Protein AF-A0A4R7P3L8-F1 (afdb_monomer_lite)

Secondary structure (DSSP, 8-state):
--SHHHHHHHHHHHHHHHT--HHHHHHHHHHHHHHHHHHHHHHHHHHHHHHHHHHHHHHTT--HHHHHHHHHHHHHHHHHHHIIIIIS----GGGHHHHHHHHHHHHHHHHHHHHHHHHTT--HHHHHHHHHHHHHHHHHHHIIIIISPPP---

pLDDT: mean 87.2, std 14.71, range [34.47, 98.38]

Organism: NCBI:txid381431

InterPro domains:
  IPR007267 GtrA/DPMS, transmembrane domain [PF04138] (39-148)

Structure (mmCIF, N/CA/C/O backbone):
data_AF-A0A4R7P3L8-F1
#
_entry.id   AF-A0A4R7P3L8-F1
#
loop_
_atom_site.group_PDB
_atom_site.id
_atom_site.type_symbol
_atom_site.label_atom_id
_atom_site.label_alt_id
_atom_site.label_comp_id
_atom_site.label_asym_id
_atom_site.label_entity_id
_atom_site.label_seq_id
_atom_site.pdbx_PDB_ins_code
_atom_site.Cartn_x
_atom_site.Cartn_y
_atom_site.Cartn_z
_atom_site.occupancy
_atom_site.B_iso_or_equiv
_atom_site.auth_seq_id
_atom_site.auth_comp_id
_atom_site.auth_asym_id
_atom_site.auth_atom_id
_atom_site.pdbx_PDB_model_num
ATOM 1 N N . MET A 1 1 ? 39.108 16.148 -15.941 1.00 48.62 1 MET A N 1
ATOM 2 C CA . MET A 1 1 ? 38.785 15.144 -16.989 1.00 48.62 1 MET A CA 1
ATOM 3 C C . MET A 1 1 ? 37.353 14.596 -16.826 1.00 48.62 1 MET A C 1
ATOM 5 O O . MET A 1 1 ? 37.168 13.391 -16.742 1.00 48.62 1 MET A O 1
ATOM 9 N N . SER A 1 2 ? 36.314 15.437 -16.707 1.00 57.03 2 SER A N 1
ATOM 10 C CA . SER A 1 2 ? 35.140 15.025 -15.902 1.00 57.03 2 SER A CA 1
ATOM 11 C C . SER A 1 2 ? 33.780 15.636 -16.283 1.00 57.03 2 SER A C 1
ATOM 13 O O . SER A 1 2 ? 32.999 15.974 -15.399 1.00 57.03 2 SER A O 1
ATOM 15 N N . GLY A 1 3 ? 33.455 15.752 -17.573 1.00 50.25 3 GLY A N 1
ATOM 16 C CA . GLY A 1 3 ? 32.122 16.223 -17.999 1.00 50.25 3 GLY A CA 1
ATOM 17 C C . GLY A 1 3 ? 31.554 15.493 -19.215 1.00 50.25 3 GLY A C 1
ATOM 18 O O . GLY A 1 3 ? 30.416 15.038 -19.189 1.00 50.25 3 GLY A O 1
ATOM 19 N N . TRP A 1 4 ? 32.378 15.314 -20.248 1.00 44.34 4 TRP A N 1
ATOM 20 C CA . TRP A 1 4 ? 31.938 14.845 -21.567 1.00 44.34 4 TRP A CA 1
ATOM 21 C C . TRP A 1 4 ? 31.700 13.331 -21.675 1.00 44.34 4 TRP A C 1
ATOM 23 O O . TRP A 1 4 ? 30.864 12.903 -22.461 1.00 44.34 4 TRP A O 1
ATOM 33 N N . ILE A 1 5 ? 32.373 12.515 -20.856 1.00 52.66 5 ILE A N 1
ATOM 34 C CA . ILE A 1 5 ? 32.211 11.048 -20.881 1.00 52.66 5 ILE A CA 1
ATOM 35 C C . ILE A 1 5 ? 30.831 10.645 -20.325 1.00 52.66 5 ILE A C 1
ATOM 37 O O . ILE A 1 5 ? 30.129 9.839 -20.924 1.00 52.66 5 ILE A O 1
ATOM 41 N N . LYS A 1 6 ? 30.371 11.298 -19.246 1.00 51.25 6 LYS A N 1
ATOM 42 C CA . LYS A 1 6 ? 29.066 11.005 -18.620 1.00 51.25 6 LYS A CA 1
ATOM 43 C C . LYS A 1 6 ? 27.869 11.398 -19.494 1.00 51.25 6 LYS A C 1
ATOM 45 O O . LYS A 1 6 ? 26.816 10.768 -19.418 1.00 51.25 6 LYS A O 1
ATOM 50 N N . THR A 1 7 ? 28.000 12.446 -20.307 1.00 54.53 7 THR A N 1
ATOM 51 C CA . THR A 1 7 ? 26.934 12.894 -21.218 1.00 54.53 7 THR A CA 1
ATOM 52 C C . THR A 1 7 ? 26.869 12.063 -22.500 1.00 54.53 7 THR A C 1
ATOM 54 O O . THR A 1 7 ? 25.773 11.889 -23.041 1.00 54.53 7 THR A O 1
ATOM 57 N N . LEU A 1 8 ? 27.998 11.507 -22.959 1.00 53.91 8 LEU A N 1
ATOM 58 C CA . LEU A 1 8 ? 28.039 10.580 -24.092 1.00 53.91 8 LEU A CA 1
ATOM 59 C C . LEU A 1 8 ? 27.333 9.258 -23.757 1.00 53.91 8 LEU A C 1
ATOM 61 O O . LEU A 1 8 ? 26.499 8.813 -24.541 1.00 53.91 8 LEU A O 1
ATOM 65 N N . ASP A 1 9 ? 27.571 8.699 -22.565 1.00 59.38 9 ASP A N 1
ATOM 66 C CA . ASP A 1 9 ? 26.910 7.468 -22.105 1.00 59.38 9 ASP A CA 1
ATOM 67 C C . ASP A 1 9 ? 25.390 7.618 -22.016 1.00 59.38 9 ASP A C 1
ATOM 69 O O . ASP A 1 9 ? 24.650 6.768 -22.501 1.00 59.38 9 ASP A O 1
ATOM 73 N N . ALA A 1 10 ? 24.886 8.728 -21.470 1.00 55.62 10 ALA A N 1
ATOM 74 C CA . ALA A 1 10 ? 23.443 8.956 -21.371 1.00 55.62 10 ALA A CA 1
ATOM 75 C C . ALA A 1 10 ? 22.761 9.017 -22.752 1.00 55.62 10 ALA A C 1
ATOM 77 O O . ALA A 1 10 ? 21.655 8.499 -22.928 1.00 55.62 10 ALA A O 1
ATOM 78 N N . ARG A 1 11 ? 23.431 9.616 -23.747 1.00 53.91 11 ARG A N 1
ATOM 79 C CA . ARG A 1 11 ? 22.950 9.665 -25.134 1.00 53.91 11 ARG A CA 1
ATOM 80 C C . ARG A 1 11 ? 23.080 8.314 -25.833 1.00 53.91 11 ARG A C 1
ATOM 82 O O . ARG A 1 11 ? 22.146 7.922 -26.522 1.00 53.91 11 ARG A O 1
ATOM 89 N N . LEU A 1 12 ? 24.168 7.577 -25.618 1.00 57.12 12 LEU A N 1
ATOM 90 C CA . LEU A 1 12 ? 24.364 6.233 -26.167 1.00 57.12 12 LEU A CA 1
ATOM 91 C C . LEU A 1 12 ? 23.386 5.215 -25.568 1.00 57.12 12 LEU A C 1
ATOM 93 O O . LEU A 1 12 ? 22.882 4.375 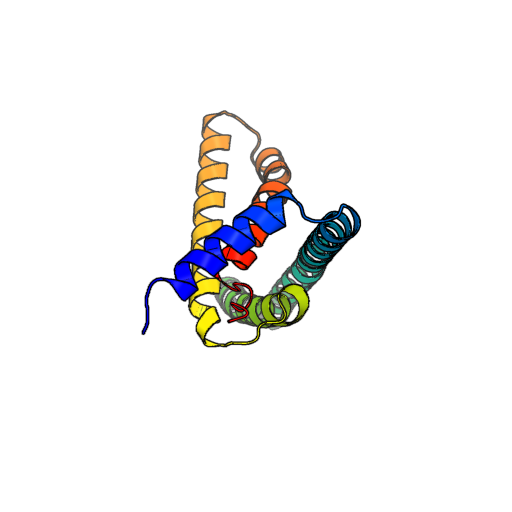-26.301 1.00 57.12 12 LEU A O 1
ATOM 97 N N . ILE A 1 13 ? 23.031 5.333 -24.286 1.00 59.41 13 ILE A N 1
ATOM 98 C CA . ILE A 1 13 ? 21.987 4.526 -23.631 1.00 59.41 13 ILE A CA 1
ATOM 99 C C . ILE A 1 13 ? 20.594 4.887 -24.167 1.00 59.41 13 ILE A C 1
ATOM 101 O O . ILE A 1 13 ? 19.760 4.010 -24.390 1.00 59.41 13 ILE A O 1
ATOM 105 N N . ALA A 1 14 ? 20.319 6.175 -24.394 1.00 59.12 14 ALA A N 1
ATOM 106 C CA . ALA A 1 14 ? 19.058 6.612 -24.991 1.00 59.12 14 ALA A CA 1
ATOM 107 C C . ALA A 1 14 ? 18.916 6.139 -26.450 1.00 59.12 14 ALA A C 1
ATOM 109 O O . ALA A 1 14 ? 17.834 5.718 -26.860 1.00 59.12 14 ALA A O 1
ATOM 110 N N . VAL A 1 15 ? 20.012 6.156 -27.217 1.00 61.50 15 VAL A N 1
ATOM 111 C CA . VAL A 1 15 ? 20.074 5.634 -28.589 1.00 61.50 15 VAL A CA 1
ATOM 112 C C . VAL A 1 15 ? 19.987 4.106 -28.593 1.00 61.50 15 VAL A C 1
ATOM 114 O O . VAL A 1 15 ? 19.194 3.557 -29.349 1.00 61.50 15 VAL A O 1
ATOM 117 N N . SER A 1 16 ? 20.699 3.402 -27.709 1.00 59.31 16 SER A N 1
ATOM 118 C CA . SER A 1 16 ? 20.676 1.935 -27.646 1.00 59.31 16 SER A CA 1
ATOM 119 C C . SER A 1 16 ? 19.327 1.380 -27.197 1.00 59.31 16 SER A C 1
ATOM 121 O O . SER A 1 16 ? 18.925 0.331 -27.681 1.00 59.31 16 SER A O 1
ATOM 123 N N . ARG A 1 17 ? 18.567 2.100 -26.358 1.00 59.53 17 ARG A N 1
ATOM 124 C CA . ARG A 1 17 ? 17.163 1.755 -26.065 1.00 59.53 17 ARG A CA 1
ATOM 125 C C . ARG A 1 17 ? 16.268 1.826 -27.299 1.00 59.53 17 ARG A C 1
ATOM 127 O O . ARG A 1 17 ? 15.322 1.054 -27.393 1.00 59.53 17 ARG A O 1
ATOM 134 N N . ARG A 1 18 ? 16.562 2.735 -28.234 1.00 64.75 18 ARG A N 1
ATOM 135 C CA . ARG A 1 18 ? 15.816 2.900 -29.491 1.00 64.75 18 ARG A CA 1
ATOM 136 C C . ARG A 1 18 ? 16.131 1.802 -30.514 1.00 64.75 18 ARG A C 1
ATOM 138 O O . ARG A 1 18 ? 15.305 1.536 -31.375 1.00 64.75 18 ARG A O 1
ATOM 145 N N . PHE A 1 19 ? 17.294 1.165 -30.384 1.00 66.81 19 PHE A N 1
ATOM 146 C CA . PHE A 1 19 ? 17.762 0.048 -31.210 1.00 66.81 19 PHE A CA 1
ATOM 147 C C . PHE A 1 19 ? 17.909 -1.251 -30.407 1.00 66.81 19 PHE A C 1
ATOM 149 O O . PHE A 1 19 ? 18.665 -2.138 -30.801 1.00 66.81 19 PHE A O 1
ATOM 156 N N . ALA A 1 20 ? 17.228 -1.364 -29.260 1.00 67.44 20 ALA A N 1
ATOM 157 C CA . ALA A 1 20 ? 17.288 -2.567 -28.449 1.00 67.44 20 ALA A CA 1
ATOM 158 C C . ALA A 1 20 ? 16.713 -3.725 -29.281 1.00 67.44 20 ALA A C 1
ATOM 160 O O . ALA A 1 20 ? 15.568 -3.624 -29.726 1.00 67.44 20 ALA A O 1
ATOM 161 N N . PRO A 1 21 ? 17.475 -4.809 -29.502 1.00 79.00 21 PRO A N 1
ATOM 162 C CA . PRO A 1 21 ? 16.965 -5.991 -30.178 1.00 79.00 21 PRO A CA 1
ATOM 163 C C . PRO A 1 21 ? 15.650 -6.460 -29.545 1.00 79.00 21 PRO A C 1
ATOM 165 O O . PRO A 1 21 ? 15.503 -6.411 -28.321 1.00 79.00 21 PRO A O 1
ATOM 168 N N . GLU A 1 22 ? 14.716 -6.971 -30.346 1.00 78.44 22 GLU A N 1
ATOM 169 C CA . GLU A 1 22 ? 13.389 -7.411 -29.878 1.00 78.44 2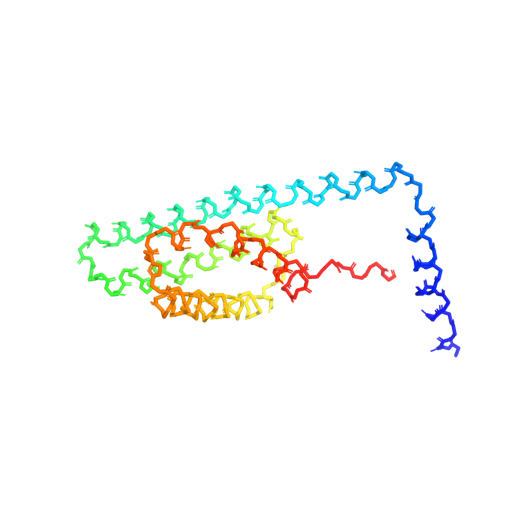2 GLU A CA 1
ATOM 170 C C . GLU A 1 22 ? 13.468 -8.425 -28.718 1.00 78.44 22 GLU A C 1
ATOM 172 O O . GLU A 1 22 ? 12.650 -8.419 -27.793 1.00 78.44 22 GLU A O 1
ATOM 177 N N . TRP A 1 23 ? 14.517 -9.255 -28.692 1.00 77.62 23 TRP A N 1
ATOM 178 C CA . TRP A 1 23 ? 14.771 -10.198 -27.599 1.00 77.62 23 TRP A CA 1
ATOM 179 C C . TRP A 1 23 ? 15.109 -9.508 -26.261 1.00 77.62 23 TRP A C 1
ATOM 181 O O . TRP A 1 23 ? 14.770 -10.030 -25.199 1.00 77.62 23 TRP A O 1
ATOM 191 N N . ILE A 1 24 ? 15.732 -8.322 -26.277 1.00 80.88 24 ILE A N 1
ATOM 192 C CA . ILE A 1 24 ? 15.972 -7.510 -25.071 1.00 80.88 24 ILE A CA 1
ATOM 193 C C . ILE A 1 24 ? 14.669 -6.860 -24.609 1.00 80.88 24 ILE A C 1
ATOM 195 O O . ILE A 1 24 ? 14.340 -6.938 -23.424 1.00 80.88 24 ILE A O 1
ATOM 199 N N . ALA A 1 25 ? 13.919 -6.249 -25.532 1.00 78.75 25 ALA A N 1
ATOM 200 C CA . ALA A 1 25 ? 12.648 -5.596 -25.220 1.00 78.75 25 ALA A CA 1
ATOM 201 C C . ALA A 1 25 ? 11.652 -6.583 -24.586 1.00 78.75 25 ALA A C 1
ATOM 203 O O . ALA A 1 25 ? 11.134 -6.328 -23.498 1.00 78.75 25 ALA A O 1
ATOM 204 N N . SER A 1 26 ? 11.491 -7.762 -25.191 1.00 79.12 26 SER A N 1
ATOM 205 C CA . SER A 1 26 ? 10.624 -8.825 -24.668 1.00 79.12 26 SER A CA 1
ATOM 206 C C . SER A 1 26 ? 11.069 -9.361 -23.301 1.00 79.12 26 SER A C 1
ATOM 208 O O . SER A 1 26 ? 10.233 -9.691 -22.460 1.00 79.12 26 SER A O 1
ATOM 210 N N . ARG A 1 27 ? 12.379 -9.428 -23.023 1.00 82.44 27 ARG A N 1
ATOM 211 C CA . ARG A 1 27 ? 12.893 -9.840 -21.705 1.00 82.44 27 ARG A CA 1
ATOM 212 C C . ARG A 1 27 ? 12.583 -8.807 -20.621 1.00 82.44 27 ARG A C 1
ATOM 214 O O . ARG A 1 27 ? 12.208 -9.188 -19.515 1.00 82.44 27 ARG A O 1
ATOM 221 N N . ILE A 1 28 ? 12.726 -7.519 -20.935 1.00 82.81 28 ILE A N 1
ATOM 222 C CA . ILE A 1 28 ? 12.397 -6.418 -20.018 1.00 82.81 28 ILE A CA 1
ATOM 223 C C . ILE A 1 28 ? 10.897 -6.410 -19.712 1.00 82.81 28 ILE A C 1
ATOM 225 O O . ILE A 1 28 ? 10.504 -6.254 -18.557 1.00 82.81 28 ILE A O 1
ATOM 229 N N . GLU A 1 29 ? 10.057 -6.595 -20.729 1.00 84.62 29 GLU A N 1
ATOM 230 C CA . GLU A 1 29 ? 8.607 -6.658 -20.560 1.00 84.62 29 GLU A CA 1
ATOM 231 C C . GLU A 1 29 ? 8.193 -7.825 -19.659 1.00 84.62 29 GLU A C 1
ATOM 233 O O . GLU A 1 29 ? 7.492 -7.611 -18.669 1.00 84.62 29 GLU A O 1
ATOM 238 N N . LYS A 1 30 ? 8.710 -9.034 -19.920 1.00 86.38 30 LYS A N 1
ATOM 239 C CA . LYS A 1 30 ? 8.460 -10.215 -19.078 1.00 86.38 30 LYS A CA 1
ATOM 240 C C . LYS A 1 30 ? 8.859 -9.985 -17.622 1.00 86.38 30 LYS A C 1
ATOM 242 O O . LYS A 1 30 ? 8.112 -10.358 -16.721 1.00 86.38 30 LYS A O 1
ATOM 247 N N . GLU A 1 31 ? 10.002 -9.347 -17.381 1.00 86.94 31 GLU A N 1
ATOM 248 C CA . GLU A 1 31 ? 10.458 -9.038 -16.022 1.00 86.94 31 GLU A CA 1
ATOM 249 C C . GLU A 1 31 ? 9.559 -8.000 -15.331 1.00 86.94 31 GLU A C 1
ATOM 251 O O . GLU A 1 31 ? 9.210 -8.163 -14.162 1.00 86.94 31 GLU A O 1
ATOM 256 N N . ASN A 1 32 ? 9.117 -6.962 -16.048 1.00 88.19 32 ASN A N 1
ATOM 257 C CA . ASN A 1 32 ? 8.179 -5.973 -15.512 1.00 88.19 32 ASN A CA 1
ATOM 258 C C . ASN A 1 32 ? 6.832 -6.613 -15.146 1.00 88.19 32 ASN A C 1
ATOM 260 O O . ASN A 1 32 ? 6.316 -6.363 -14.057 1.00 88.19 32 ASN A O 1
ATOM 264 N N . VAL A 1 33 ? 6.287 -7.458 -16.029 1.00 91.00 33 VAL A N 1
ATOM 265 C CA . VAL A 1 33 ? 5.037 -8.192 -15.783 1.00 91.00 33 VAL A CA 1
ATOM 266 C C . VAL A 1 33 ? 5.196 -9.109 -14.575 1.00 91.00 33 VAL A C 1
ATOM 268 O O . VAL A 1 33 ? 4.368 -9.071 -13.668 1.00 91.00 33 VAL A O 1
ATOM 271 N N . ARG A 1 34 ? 6.294 -9.871 -14.499 1.00 93.81 34 ARG A N 1
ATOM 272 C CA . ARG A 1 34 ? 6.597 -10.730 -13.348 1.00 93.81 34 ARG A CA 1
ATOM 273 C C . ARG A 1 34 ? 6.631 -9.937 -12.041 1.00 93.81 34 ARG A C 1
ATOM 275 O O . ARG A 1 34 ? 6.000 -10.349 -11.072 1.00 93.81 34 ARG A O 1
ATOM 282 N N . ARG A 1 35 ? 7.333 -8.800 -12.002 1.00 93.56 35 ARG A N 1
ATOM 283 C CA . ARG A 1 35 ? 7.404 -7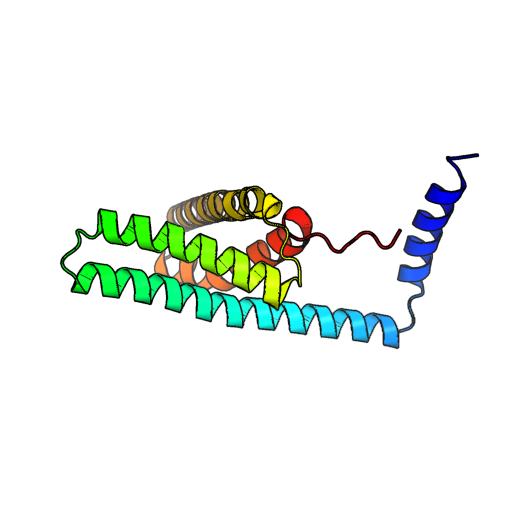.941 -10.808 1.00 93.56 35 ARG A CA 1
ATOM 284 C C . ARG A 1 35 ? 6.044 -7.369 -10.428 1.00 93.56 35 ARG A C 1
ATOM 286 O O . ARG A 1 35 ? 5.730 -7.318 -9.246 1.00 93.56 35 ARG A O 1
ATOM 293 N N . PHE A 1 36 ? 5.230 -6.963 -11.399 1.00 93.19 36 PHE A N 1
ATOM 294 C CA . PHE A 1 36 ? 3.877 -6.482 -11.127 1.00 93.19 36 PHE A CA 1
ATOM 295 C C . PHE A 1 36 ? 2.970 -7.589 -10.567 1.00 93.19 36 PHE A C 1
ATOM 297 O O . PHE A 1 36 ? 2.265 -7.369 -9.588 1.00 93.19 36 PHE A O 1
ATOM 304 N N . LEU A 1 37 ? 3.037 -8.808 -11.108 1.00 95.69 37 LEU A N 1
ATOM 305 C CA . LEU A 1 37 ? 2.298 -9.950 -10.560 1.00 95.69 37 LEU A CA 1
ATOM 306 C C . LEU A 1 37 ? 2.759 -10.294 -9.139 1.00 95.69 37 LEU A C 1
ATOM 308 O O . LEU A 1 37 ? 1.927 -10.502 -8.257 1.00 95.69 37 LEU A O 1
ATOM 312 N N . LEU A 1 38 ? 4.073 -10.289 -8.890 1.00 95.31 38 LEU A N 1
ATOM 313 C CA . LEU A 1 38 ? 4.618 -10.452 -7.542 1.00 95.31 38 LEU A CA 1
ATOM 314 C C . LEU A 1 38 ? 4.130 -9.347 -6.603 1.00 95.31 38 LEU A C 1
ATOM 316 O O . LEU A 1 38 ? 3.781 -9.645 -5.467 1.00 95.31 38 LEU A O 1
ATOM 320 N N . PHE A 1 39 ? 4.047 -8.099 -7.070 1.00 95.44 39 PHE A N 1
ATOM 321 C CA . PHE A 1 39 ? 3.495 -6.991 -6.294 1.00 95.44 39 PHE A CA 1
ATOM 322 C C . PHE A 1 39 ? 2.044 -7.242 -5.875 1.00 95.44 39 PHE A C 1
ATOM 324 O O . PHE A 1 39 ? 1.709 -7.017 -4.717 1.00 95.44 39 PHE A O 1
ATOM 331 N N . LEU A 1 40 ? 1.198 -7.752 -6.775 1.00 95.94 40 LEU A N 1
ATOM 332 C CA . LEU A 1 40 ? -0.193 -8.080 -6.448 1.00 95.94 40 LEU A CA 1
ATOM 333 C C . LEU A 1 40 ? -0.291 -9.226 -5.431 1.00 95.94 40 LEU A C 1
ATOM 335 O O . LEU A 1 40 ? -1.031 -9.118 -4.455 1.00 95.94 40 LEU A O 1
ATOM 339 N N . VAL A 1 41 ? 0.484 -10.299 -5.622 1.00 97.50 41 VAL A N 1
ATOM 340 C CA . VAL A 1 41 ? 0.496 -11.453 -4.706 1.00 97.50 41 VAL A CA 1
ATOM 341 C C . VAL A 1 41 ? 1.007 -11.049 -3.322 1.00 97.50 41 VAL A C 1
ATOM 343 O O . VAL A 1 41 ? 0.357 -11.323 -2.315 1.00 97.50 41 VAL A O 1
ATOM 346 N N . VAL A 1 42 ? 2.147 -10.357 -3.264 1.00 96.81 42 VAL A N 1
ATOM 347 C CA . VAL A 1 42 ? 2.736 -9.862 -2.012 1.00 96.81 42 VAL A CA 1
ATOM 348 C C . VAL A 1 42 ? 1.814 -8.837 -1.352 1.00 96.81 42 VAL A C 1
ATOM 350 O O . VAL A 1 42 ? 1.630 -8.884 -0.140 1.00 96.81 42 VAL A O 1
ATOM 353 N N . GLY A 1 43 ? 1.157 -7.977 -2.134 1.00 95.56 43 GLY A N 1
ATOM 354 C CA . GLY A 1 43 ? 0.120 -7.065 -1.657 1.00 95.56 43 GLY A CA 1
ATOM 355 C C . GLY A 1 43 ? -1.027 -7.798 -0.960 1.00 95.56 43 GLY A C 1
ATOM 356 O O . GLY A 1 43 ? -1.381 -7.439 0.160 1.00 95.56 43 GLY A O 1
ATOM 357 N N . GLY A 1 44 ? -1.542 -8.875 -1.561 1.00 96.56 44 GLY A N 1
ATOM 358 C CA . GLY A 1 44 ? -2.565 -9.725 -0.944 1.00 96.56 44 GLY A CA 1
ATOM 359 C C . GLY A 1 44 ? -2.102 -10.365 0.369 1.00 96.56 44 GLY A C 1
ATOM 360 O O . GLY A 1 44 ? -2.823 -10.315 1.366 1.00 96.56 44 GLY A O 1
ATOM 361 N N . ILE A 1 45 ? -0.874 -10.895 0.406 1.00 97.81 45 ILE A N 1
ATOM 362 C CA . ILE A 1 45 ? -0.268 -11.450 1.629 1.00 97.81 45 ILE A CA 1
ATOM 363 C C . ILE A 1 45 ? -0.148 -10.371 2.715 1.00 97.81 45 ILE A C 1
ATOM 365 O O . ILE A 1 45 ? -0.454 -10.628 3.877 1.00 97.81 45 ILE A O 1
ATOM 369 N N . ASN A 1 46 ? 0.250 -9.153 2.347 1.00 96.88 46 ASN A N 1
ATOM 370 C CA . ASN A 1 46 ? 0.399 -8.038 3.279 1.00 96.88 46 ASN A CA 1
ATOM 371 C C . ASN A 1 46 ? -0.943 -7.585 3.861 1.00 96.88 46 ASN A C 1
ATOM 373 O O . ASN A 1 46 ? -1.033 -7.322 5.061 1.00 96.88 46 ASN A O 1
ATOM 377 N N . THR A 1 47 ? -1.992 -7.527 3.037 1.00 94.94 47 THR A N 1
ATOM 378 C CA . THR A 1 47 ? -3.352 -7.233 3.503 1.00 94.94 47 THR A CA 1
ATOM 379 C C . THR A 1 47 ? -3.844 -8.309 4.463 1.00 94.94 47 THR A C 1
ATOM 381 O O . THR A 1 47 ? -4.367 -7.974 5.526 1.00 94.94 47 THR A O 1
ATOM 384 N N . LEU A 1 48 ? -3.629 -9.588 4.138 1.00 98.00 48 LEU A N 1
ATOM 385 C CA . LEU A 1 48 ? -4.003 -10.696 5.015 1.00 98.00 48 LEU A CA 1
ATOM 386 C C . LEU A 1 48 ? -3.241 -10.648 6.343 1.00 98.00 48 LEU A C 1
ATOM 388 O O . LEU A 1 48 ? -3.846 -10.843 7.390 1.00 98.00 48 LEU A O 1
ATOM 392 N N . PHE A 1 49 ? -1.942 -10.341 6.315 1.00 98.31 49 PHE A N 1
ATOM 393 C CA . PHE A 1 49 ? -1.133 -10.188 7.523 1.00 98.31 49 PHE A CA 1
ATOM 394 C C . PHE A 1 49 ? -1.666 -9.071 8.427 1.00 98.31 49 PHE A C 1
ATOM 396 O O . PHE A 1 49 ? -1.922 -9.312 9.605 1.00 98.31 49 PHE A O 1
ATOM 403 N N . GLY A 1 50 ? -1.880 -7.868 7.883 1.00 97.12 50 GLY A N 1
ATOM 404 C CA . GLY A 1 50 ? -2.439 -6.753 8.652 1.00 97.12 50 GLY A CA 1
ATOM 405 C C . GLY A 1 50 ? -3.806 -7.112 9.237 1.00 97.12 50 GLY A C 1
ATOM 406 O O . GLY A 1 50 ? -4.023 -6.988 10.437 1.00 97.12 50 GLY A O 1
ATOM 407 N N . TYR A 1 51 ? -4.703 -7.660 8.417 1.00 97.62 51 TYR A N 1
ATOM 408 C CA . TYR A 1 51 ? -6.019 -8.090 8.883 1.00 97.62 51 TYR A CA 1
ATOM 409 C C . TYR A 1 51 ? -5.939 -9.159 9.986 1.00 97.62 51 TYR A C 1
ATOM 411 O O . TYR A 1 51 ? -6.638 -9.054 10.991 1.00 97.62 51 TYR A O 1
ATOM 419 N N . ALA A 1 52 ? -5.042 -10.140 9.859 1.00 98.25 52 ALA A N 1
ATOM 420 C CA . ALA A 1 52 ? -4.831 -11.165 10.876 1.00 98.25 52 ALA A CA 1
ATOM 421 C C . ALA A 1 52 ? -4.334 -10.570 12.203 1.00 98.25 52 ALA A C 1
ATOM 423 O O . ALA A 1 52 ? -4.839 -10.941 13.261 1.00 98.25 52 ALA A O 1
ATOM 424 N N . VAL A 1 53 ? -3.397 -9.615 12.158 1.00 98.31 53 VAL A N 1
ATOM 425 C CA . VAL A 1 53 ? -2.924 -8.891 13.350 1.00 98.31 53 VAL A CA 1
ATOM 426 C C . VAL A 1 53 ? -4.069 -8.118 14.004 1.00 98.31 53 VAL A C 1
ATOM 428 O O . VAL A 1 53 ? -4.257 -8.210 15.216 1.00 98.31 53 VAL A O 1
ATOM 431 N N . PHE A 1 54 ? -4.865 -7.395 13.213 1.00 98.31 54 PHE A N 1
ATOM 432 C CA . PHE A 1 54 ? -6.040 -6.681 13.705 1.00 98.31 54 PHE A CA 1
ATOM 433 C C . PHE A 1 54 ? -7.031 -7.621 14.407 1.00 98.31 54 PHE A C 1
ATOM 435 O O . PHE A 1 54 ? -7.410 -7.374 15.553 1.00 98.31 54 PHE A O 1
ATOM 442 N N . CYS A 1 55 ? -7.402 -8.729 13.759 1.00 98.19 55 CYS A N 1
ATOM 443 C CA . CYS A 1 55 ? -8.306 -9.731 14.321 1.00 98.19 55 CYS A CA 1
ATOM 444 C C . CYS A 1 55 ? -7.746 -10.380 15.590 1.00 98.19 55 CYS A C 1
ATOM 446 O O . CYS A 1 55 ? -8.492 -10.564 16.548 1.00 98.19 55 CYS A O 1
ATOM 448 N N . ALA A 1 56 ? -6.448 -10.692 15.632 1.00 98.38 56 ALA A N 1
ATOM 449 C CA . ALA A 1 56 ? -5.809 -11.276 16.808 1.00 98.38 56 ALA A CA 1
ATOM 450 C C . ALA A 1 56 ? -5.857 -10.325 18.015 1.00 98.38 56 ALA A C 1
ATOM 452 O O . ALA A 1 56 ? -6.137 -10.757 19.132 1.00 98.38 56 ALA A O 1
ATOM 453 N N . LEU A 1 57 ? -5.642 -9.023 17.794 1.00 98.06 57 LEU A N 1
ATOM 454 C CA . LEU A 1 57 ? -5.732 -8.008 18.846 1.00 98.06 57 LEU A CA 1
ATOM 455 C C . LEU A 1 57 ? -7.171 -7.821 19.339 1.00 98.06 57 LEU A C 1
ATOM 457 O O . LEU A 1 57 ? -7.390 -7.755 20.548 1.00 98.06 57 LEU A O 1
ATOM 461 N N . LEU A 1 58 ? -8.152 -7.787 18.431 1.00 98.25 58 LEU A N 1
ATOM 462 C CA . LEU A 1 58 ? -9.567 -7.755 18.816 1.00 98.25 58 LEU A CA 1
ATOM 463 C C . LEU A 1 58 ? -9.965 -8.998 19.618 1.00 98.25 58 LEU A C 1
ATOM 465 O O . LEU A 1 58 ? -10.631 -8.878 20.643 1.00 98.25 58 LEU A O 1
ATOM 469 N N . TYR A 1 59 ? -9.528 -10.180 19.181 1.00 98.06 59 TYR A N 1
ATOM 470 C CA . TYR A 1 59 ? -9.775 -11.436 19.887 1.00 98.06 59 TYR A CA 1
ATOM 471 C C . TYR A 1 59 ? -9.137 -11.445 21.285 1.00 98.06 59 TYR A C 1
ATOM 473 O O . TYR A 1 59 ? -9.727 -11.952 22.233 1.00 98.06 59 TYR A O 1
ATOM 481 N N . ALA A 1 60 ? -7.976 -10.805 21.443 1.00 97.81 60 ALA A N 1
ATOM 482 C CA . ALA A 1 60 ? -7.331 -10.575 22.735 1.00 97.81 60 ALA A CA 1
ATOM 483 C C . ALA A 1 60 ? -8.012 -9.481 23.594 1.00 97.81 60 ALA A C 1
ATOM 485 O O . ALA A 1 60 ? -7.457 -9.067 24.613 1.00 97.81 60 ALA A O 1
ATOM 486 N N . GLY A 1 61 ? -9.184 -8.980 23.189 1.00 97.50 61 GLY A N 1
ATOM 487 C CA . GLY A 1 61 ? -9.975 -7.997 23.933 1.00 97.50 61 GLY A CA 1
ATOM 488 C C . GLY A 1 61 ? -9.497 -6.551 23.794 1.00 97.50 61 GLY A C 1
ATOM 489 O O . GLY A 1 61 ? -9.916 -5.695 24.573 1.00 97.50 61 GLY A O 1
ATOM 490 N N . GLN A 1 62 ? -8.616 -6.247 22.835 1.00 97.69 62 GLN A N 1
ATOM 491 C CA . GLN A 1 62 ? -8.148 -4.877 22.625 1.00 97.69 62 GLN A CA 1
ATOM 492 C C . GLN A 1 62 ? -9.228 -4.003 21.982 1.00 97.69 62 GLN A C 1
ATOM 494 O O . GLN A 1 62 ? -9.992 -4.441 21.121 1.00 97.69 62 GLN A O 1
ATOM 499 N N . HIS A 1 63 ? -9.245 -2.720 22.349 1.00 97.56 63 HIS A N 1
ATOM 500 C CA . HIS A 1 63 ? -10.129 -1.739 21.726 1.00 97.56 63 HIS A CA 1
ATOM 501 C C . HIS A 1 63 ? -9.779 -1.554 20.240 1.00 97.56 63 HIS A C 1
ATOM 503 O O . HIS A 1 63 ? -8.602 -1.438 19.888 1.00 97.56 63 HIS A O 1
ATOM 509 N N . TYR A 1 64 ? -10.790 -1.453 19.368 1.00 96.38 64 TYR A N 1
ATOM 510 C CA . TYR A 1 64 ? -10.609 -1.401 17.908 1.00 96.38 64 TYR A CA 1
ATOM 511 C C . TYR A 1 64 ? -9.665 -0.284 17.444 1.00 96.38 64 TYR A C 1
ATOM 513 O O . TYR A 1 64 ? -8.931 -0.465 16.478 1.00 96.38 64 TYR A O 1
ATOM 521 N N . ALA A 1 65 ? -9.640 0.851 18.148 1.00 96.88 65 ALA A N 1
ATOM 522 C CA . ALA A 1 65 ? -8.731 1.952 17.837 1.00 96.88 65 ALA A CA 1
ATOM 523 C C . ALA A 1 65 ? -7.254 1.565 18.055 1.00 96.88 65 ALA A C 1
ATOM 525 O O . ALA A 1 65 ? -6.410 1.840 17.204 1.00 96.88 65 ALA A O 1
ATOM 526 N N . ILE A 1 66 ? -6.948 0.879 19.164 1.00 96.81 66 ILE A N 1
ATOM 527 C CA . ILE A 1 66 ? -5.591 0.405 19.477 1.00 96.81 66 ILE A CA 1
ATOM 528 C C . ILE A 1 66 ? -5.216 -0.733 18.528 1.00 96.81 66 ILE A C 1
ATOM 530 O O . ILE A 1 66 ? -4.132 -0.716 17.946 1.00 96.81 66 ILE A O 1
ATOM 534 N N . ALA A 1 67 ? -6.132 -1.683 18.319 1.00 97.56 67 ALA A N 1
ATOM 535 C CA . ALA A 1 67 ? -5.939 -2.781 17.381 1.00 97.56 67 ALA A CA 1
ATOM 536 C C . ALA A 1 67 ? -5.643 -2.262 15.966 1.00 97.56 67 ALA A C 1
ATOM 538 O O . ALA A 1 67 ? -4.692 -2.711 15.329 1.00 97.56 67 ALA A O 1
ATOM 539 N N . GLY A 1 68 ? -6.410 -1.272 15.500 1.00 97.00 68 GLY A N 1
ATOM 540 C CA . GLY A 1 68 ? -6.221 -0.638 14.198 1.00 97.00 68 GLY A CA 1
ATOM 541 C C . GLY A 1 68 ? -4.876 0.073 14.086 1.00 97.00 68 GLY A C 1
ATOM 542 O O . GLY A 1 68 ? -4.175 -0.101 13.088 1.00 97.00 68 GLY A O 1
ATOM 543 N N . LEU A 1 69 ? -4.469 0.814 15.121 1.00 96.81 69 LEU A N 1
ATOM 544 C CA . LEU A 1 69 ? -3.181 1.507 15.143 1.00 96.81 69 LEU A CA 1
ATOM 545 C C . LEU A 1 69 ? -2.005 0.523 15.072 1.00 96.81 69 LEU A C 1
ATOM 547 O O . LEU A 1 69 ? -1.149 0.643 14.195 1.00 96.81 69 LEU A O 1
ATOM 551 N N . VAL A 1 70 ? -1.980 -0.473 15.960 1.00 96.88 70 VAL A N 1
ATOM 552 C CA . VAL A 1 70 ? -0.897 -1.467 16.028 1.00 96.88 70 VAL A CA 1
ATOM 553 C C . VAL A 1 70 ? -0.844 -2.299 14.748 1.00 96.88 70 VAL A C 1
ATOM 555 O O . VAL A 1 70 ? 0.229 -2.469 14.170 1.00 96.88 70 VAL A O 1
ATOM 558 N N . SER A 1 71 ? -1.998 -2.753 14.256 1.00 97.31 71 SER A N 1
ATOM 559 C CA . SER A 1 71 ? -2.102 -3.467 12.983 1.00 97.31 71 SER A CA 1
ATOM 560 C C . SER A 1 71 ? -1.589 -2.636 11.810 1.00 97.31 71 SER A C 1
ATOM 562 O O . SER A 1 71 ? -0.926 -3.170 10.926 1.00 97.31 71 SER A O 1
ATOM 564 N N . THR A 1 72 ? -1.871 -1.334 11.785 1.00 94.81 72 THR A N 1
ATOM 565 C CA . THR A 1 72 ? -1.389 -0.452 10.715 1.00 94.81 72 THR A CA 1
ATOM 566 C C . THR A 1 72 ? 0.129 -0.318 10.766 1.00 94.81 72 THR A C 1
ATOM 568 O O . THR A 1 72 ? 0.784 -0.473 9.740 1.00 94.81 72 THR A O 1
ATOM 571 N N . ILE A 1 73 ? 0.708 -0.096 11.950 1.00 95.38 73 ILE A N 1
ATOM 572 C CA . ILE A 1 73 ? 2.164 0.028 12.117 1.00 95.38 73 ILE A CA 1
ATOM 573 C C . ILE A 1 73 ? 2.868 -1.269 11.698 1.00 95.38 73 ILE A C 1
ATOM 575 O O . ILE A 1 73 ? 3.782 -1.238 10.871 1.00 95.38 73 ILE A O 1
ATOM 579 N N . LEU A 1 74 ? 2.422 -2.413 12.227 1.00 96.62 74 LEU A N 1
ATOM 580 C CA . LEU A 1 74 ? 3.003 -3.717 11.903 1.00 96.62 74 LEU A CA 1
ATOM 581 C C . LEU A 1 74 ? 2.773 -4.091 10.438 1.00 96.62 74 LEU A C 1
ATOM 583 O O . LEU A 1 74 ? 3.684 -4.596 9.788 1.00 96.62 74 LEU A O 1
ATOM 587 N N . GLY A 1 75 ? 1.590 -3.802 9.899 1.00 96.62 75 GLY A N 1
ATOM 588 C CA . GLY A 1 75 ? 1.249 -4.043 8.502 1.00 96.62 75 GLY A CA 1
ATOM 589 C C . GLY A 1 75 ? 2.109 -3.226 7.542 1.00 96.62 75 GLY A C 1
ATOM 590 O O . GLY A 1 75 ? 2.615 -3.778 6.571 1.00 96.62 75 GLY A O 1
ATOM 591 N N . VAL A 1 76 ? 2.342 -1.939 7.820 1.00 94.62 76 VAL A N 1
ATOM 592 C CA . VAL A 1 76 ? 3.230 -1.088 7.008 1.00 94.62 76 VAL A CA 1
ATOM 593 C C . VAL A 1 76 ? 4.676 -1.572 7.092 1.00 94.62 76 VAL A C 1
ATOM 595 O O . VAL A 1 76 ? 5.339 -1.670 6.061 1.00 94.62 76 VAL A O 1
ATOM 598 N N . ALA A 1 77 ? 5.162 -1.920 8.288 1.00 95.00 77 ALA A N 1
ATOM 599 C CA . ALA A 1 77 ? 6.514 -2.445 8.465 1.00 95.00 77 ALA A CA 1
ATOM 600 C C . ALA A 1 77 ? 6.712 -3.773 7.715 1.00 95.00 77 ALA A C 1
ATOM 602 O O . ALA A 1 77 ? 7.692 -3.938 6.987 1.00 95.00 77 ALA A O 1
ATOM 603 N N . PHE A 1 78 ? 5.757 -4.697 7.839 1.00 96.69 78 PHE A N 1
ATOM 604 C CA . PHE A 1 78 ? 5.767 -5.963 7.115 1.00 96.69 78 PHE A CA 1
ATOM 605 C C . PHE A 1 78 ? 5.698 -5.737 5.603 1.00 96.69 78 PHE A C 1
ATOM 607 O O . PHE A 1 78 ? 6.521 -6.286 4.877 1.00 96.69 78 PHE A O 1
ATOM 614 N N . ASN A 1 79 ? 4.804 -4.857 5.137 1.00 96.50 79 ASN A N 1
ATOM 615 C CA . ASN A 1 79 ? 4.670 -4.524 3.721 1.00 96.50 79 ASN A CA 1
ATOM 616 C C . ASN A 1 79 ? 5.958 -3.917 3.152 1.00 96.50 79 ASN A C 1
ATOM 618 O O . ASN A 1 79 ? 6.386 -4.296 2.067 1.00 96.50 79 ASN A O 1
ATOM 622 N N . PHE A 1 80 ? 6.636 -3.042 3.896 1.00 95.62 80 PHE A N 1
ATOM 623 C CA . PHE A 1 80 ? 7.925 -2.497 3.479 1.00 95.62 80 PHE A CA 1
ATOM 624 C C . PHE A 1 80 ? 8.973 -3.599 3.268 1.00 95.62 80 PHE A C 1
ATOM 626 O O . PHE A 1 80 ? 9.646 -3.627 2.237 1.00 95.62 80 PHE A O 1
ATOM 633 N N . VAL A 1 81 ? 9.089 -4.527 4.222 1.00 95.00 81 VAL A N 1
ATOM 634 C CA . VAL A 1 81 ? 10.065 -5.624 4.159 1.00 95.00 81 VAL A CA 1
ATOM 635 C C . VAL A 1 81 ? 9.741 -6.593 3.022 1.00 95.00 81 VAL A C 1
ATOM 637 O O . VAL A 1 81 ? 10.639 -6.965 2.263 1.00 95.00 81 VAL A O 1
ATOM 640 N N . THR A 1 82 ? 8.480 -6.999 2.877 1.00 95.94 82 THR A N 1
ATOM 641 C CA . THR A 1 82 ? 8.071 -7.967 1.853 1.00 95.94 82 THR A CA 1
ATOM 642 C C . THR A 1 82 ? 8.083 -7.349 0.463 1.00 95.94 82 THR A C 1
ATOM 644 O O . THR A 1 82 ? 8.709 -7.898 -0.438 1.00 95.94 82 THR A O 1
ATOM 647 N N . THR A 1 83 ? 7.472 -6.181 0.271 1.00 94.69 83 THR A N 1
ATOM 648 C CA . THR A 1 83 ? 7.425 -5.505 -1.030 1.00 94.69 83 THR A CA 1
ATOM 649 C C . THR A 1 83 ? 8.819 -5.054 -1.453 1.00 94.69 83 THR A C 1
ATOM 651 O O . THR A 1 83 ? 9.255 -5.370 -2.559 1.00 94.69 83 THR A O 1
ATOM 654 N N . GLY A 1 84 ? 9.572 -4.389 -0.575 1.00 92.38 84 GLY A N 1
ATOM 655 C CA . GLY A 1 84 ? 10.943 -3.977 -0.876 1.00 92.38 84 GLY A CA 1
ATOM 656 C C . GLY A 1 84 ? 11.850 -5.168 -1.174 1.00 92.38 84 GLY A C 1
ATOM 657 O O . GLY A 1 84 ? 12.521 -5.195 -2.203 1.00 92.38 84 GLY A O 1
ATOM 658 N N . GLY A 1 85 ? 11.826 -6.194 -0.320 1.00 91.94 85 GLY A N 1
ATOM 659 C CA . GLY A 1 85 ? 12.731 -7.336 -0.414 1.00 91.94 85 GLY A CA 1
ATOM 660 C C . GLY A 1 85 ? 12.386 -8.362 -1.497 1.00 91.94 85 GLY A C 1
ATOM 661 O O . GLY A 1 85 ? 13.307 -8.901 -2.102 1.00 91.94 85 GLY A O 1
ATOM 662 N N . ILE A 1 86 ? 11.102 -8.656 -1.727 1.00 93.31 86 ILE A N 1
ATOM 663 C CA . ILE A 1 86 ? 10.647 -9.718 -2.647 1.00 93.31 86 ILE A CA 1
ATOM 664 C C . ILE A 1 86 ? 10.337 -9.156 -4.037 1.00 93.31 86 ILE A C 1
ATOM 666 O O . ILE A 1 86 ? 10.664 -9.789 -5.037 1.00 93.31 86 ILE A O 1
ATOM 670 N N . VAL A 1 87 ? 9.702 -7.982 -4.119 1.00 93.75 87 VAL A N 1
ATOM 671 C CA . VAL A 1 87 ? 9.262 -7.404 -5.403 1.00 93.75 87 VAL A CA 1
ATOM 672 C C . VAL A 1 87 ? 10.364 -6.558 -6.037 1.00 93.75 87 VAL A C 1
ATOM 674 O O . VAL A 1 87 ? 10.575 -6.627 -7.248 1.00 93.75 87 VAL A O 1
ATOM 677 N N . PHE A 1 88 ? 11.052 -5.749 -5.228 1.00 92.75 88 PHE A N 1
ATOM 678 C CA . PHE A 1 88 ? 12.041 -4.777 -5.706 1.00 92.75 88 PHE A CA 1
ATOM 679 C C . PHE A 1 88 ? 13.493 -5.129 -5.355 1.00 92.75 88 PHE A C 1
ATOM 681 O O . PHE A 1 88 ? 14.396 -4.395 -5.755 1.00 92.75 88 PHE A O 1
ATOM 688 N N . GLU A 1 89 ? 13.720 -6.239 -4.644 1.00 90.75 89 GLU A N 1
ATOM 689 C CA . GLU A 1 89 ? 15.046 -6.741 -4.247 1.00 90.75 89 GLU A CA 1
ATOM 690 C C . GLU A 1 89 ? 15.918 -5.689 -3.526 1.00 90.75 89 GLU A C 1
ATOM 692 O O . GLU A 1 89 ? 17.144 -5.690 -3.620 1.00 90.75 89 GLU A O 1
ATOM 697 N N . ASN A 1 90 ? 15.290 -4.777 -2.777 1.00 90.19 90 ASN A N 1
ATOM 698 C CA . ASN A 1 90 ? 15.956 -3.693 -2.064 1.00 90.19 90 ASN A CA 1
ATOM 699 C C . ASN A 1 90 ? 15.511 -3.652 -0.595 1.00 90.19 90 ASN A C 1
ATOM 701 O O . ASN A 1 90 ? 14.326 -3.541 -0.285 1.00 90.19 90 ASN A O 1
ATOM 705 N N . ARG A 1 91 ? 16.486 -3.745 0.315 1.00 88.81 91 ARG A N 1
ATOM 706 C CA . ARG A 1 91 ? 16.275 -3.819 1.769 1.00 88.81 91 ARG A CA 1
ATOM 707 C C . ARG A 1 91 ? 16.863 -2.627 2.529 1.00 88.81 91 ARG A C 1
ATOM 709 O O . ARG A 1 91 ? 17.081 -2.739 3.731 1.00 88.81 91 ARG A O 1
ATOM 716 N N . ASP A 1 92 ? 17.156 -1.510 1.859 1.00 90.69 92 ASP A N 1
ATOM 717 C CA . ASP A 1 92 ? 17.694 -0.322 2.531 1.00 90.69 92 ASP A CA 1
ATOM 718 C C . ASP A 1 92 ? 16.647 0.274 3.496 1.00 90.69 92 ASP A C 1
ATOM 720 O O . ASP A 1 92 ? 15.639 0.822 3.039 1.00 90.69 92 ASP A O 1
ATOM 724 N N . PRO A 1 93 ? 16.868 0.229 4.825 1.00 88.50 93 PRO A N 1
ATOM 725 C CA . PRO A 1 93 ? 15.898 0.707 5.809 1.00 88.50 93 PRO A CA 1
ATOM 726 C C . PRO A 1 93 ? 15.629 2.214 5.711 1.00 88.50 93 PRO A C 1
ATOM 728 O O . PRO A 1 93 ? 14.581 2.681 6.153 1.00 88.50 93 PRO A O 1
ATOM 731 N N . ARG A 1 94 ? 16.524 2.998 5.090 1.00 90.31 94 ARG A N 1
ATOM 732 C CA . ARG A 1 94 ? 16.328 4.443 4.872 1.00 90.31 94 ARG A CA 1
ATOM 733 C C . ARG A 1 94 ? 15.138 4.732 3.957 1.00 90.31 94 ARG A C 1
ATOM 735 O O . ARG A 1 94 ? 14.580 5.829 3.993 1.00 90.31 94 ARG A O 1
ATOM 742 N N . LEU A 1 95 ? 14.735 3.752 3.148 1.00 91.81 95 LEU A N 1
ATOM 743 C CA . LEU A 1 95 ? 13.599 3.864 2.240 1.00 91.81 95 LEU A CA 1
ATOM 744 C C . LEU A 1 95 ? 12.253 3.767 2.960 1.00 91.81 95 LEU A C 1
ATOM 746 O O . LEU A 1 95 ? 11.249 4.157 2.370 1.00 91.81 95 LEU A O 1
ATOM 750 N N . LEU A 1 96 ? 12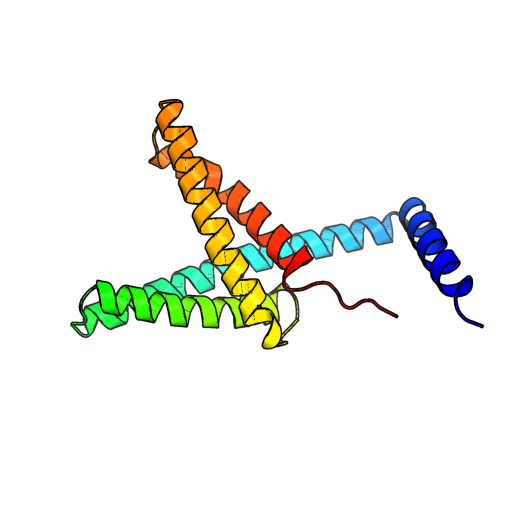.221 3.348 4.231 1.00 91.00 96 LEU A N 1
ATOM 751 C CA . LEU A 1 96 ? 10.986 3.245 5.009 1.00 91.00 96 LEU A CA 1
ATOM 752 C C . LEU A 1 96 ? 10.235 4.581 5.059 1.00 91.00 96 LEU A C 1
ATOM 754 O O . LEU A 1 96 ? 9.029 4.616 4.846 1.00 91.00 96 LEU A O 1
ATOM 758 N N . PHE A 1 97 ? 10.940 5.702 5.241 1.00 89.56 97 PHE A N 1
ATOM 759 C CA . PHE A 1 97 ? 10.308 7.027 5.238 1.00 89.56 97 PHE A CA 1
ATOM 760 C C . PHE A 1 97 ? 9.670 7.379 3.886 1.00 89.56 97 PHE A C 1
ATOM 762 O O . PHE A 1 97 ? 8.581 7.950 3.847 1.00 89.56 97 PHE A O 1
ATOM 769 N N . ARG A 1 98 ? 10.319 7.012 2.773 1.00 91.25 98 ARG A N 1
ATOM 770 C CA . ARG A 1 98 ? 9.776 7.215 1.416 1.00 91.25 98 ARG A CA 1
ATOM 771 C C . ARG A 1 98 ? 8.607 6.278 1.125 1.00 91.25 98 ARG A C 1
ATOM 773 O O . ARG A 1 98 ? 7.682 6.643 0.412 1.00 91.25 98 ARG A O 1
ATOM 780 N N . PHE A 1 99 ? 8.649 5.071 1.670 1.00 91.44 99 PHE A N 1
ATOM 781 C CA . PHE A 1 99 ? 7.569 4.106 1.551 1.00 91.44 99 PHE A CA 1
ATOM 782 C C . PHE A 1 99 ? 6.320 4.581 2.303 1.00 91.44 99 PHE A C 1
ATOM 784 O O . PHE A 1 99 ? 5.228 4.620 1.737 1.00 91.44 99 PHE A O 1
ATOM 791 N N . SER A 1 100 ? 6.492 5.047 3.543 1.00 91.19 100 SER A N 1
ATOM 792 C CA . SER A 1 100 ? 5.409 5.601 4.359 1.00 91.19 100 SER A CA 1
ATOM 793 C C . SER A 1 100 ? 4.788 6.860 3.748 1.00 91.19 100 SER A C 1
ATOM 795 O O . SER A 1 100 ? 3.576 7.042 3.838 1.00 91.19 100 SER A O 1
ATOM 797 N N . SER A 1 101 ? 5.566 7.717 3.073 1.00 91.69 101 SER A N 1
ATOM 798 C CA . SER A 1 101 ? 4.982 8.860 2.356 1.00 91.69 101 SER A CA 1
ATOM 799 C C . SER A 1 101 ? 4.108 8.424 1.177 1.00 91.69 101 SER A C 1
ATOM 801 O O . SER A 1 101 ? 3.094 9.064 0.908 1.00 91.69 101 SER A O 1
ATOM 803 N N . GLY A 1 102 ? 4.438 7.300 0.531 1.00 90.81 102 GLY A N 1
ATOM 804 C CA . GLY A 1 102 ? 3.584 6.662 -0.469 1.00 90.81 102 GLY A CA 1
ATOM 805 C C . GLY A 1 102 ? 2.219 6.259 0.087 1.00 90.81 102 GLY A C 1
ATOM 806 O O . GLY A 1 102 ? 1.211 6.493 -0.569 1.00 90.81 102 GLY A O 1
ATOM 807 N N . TYR A 1 103 ? 2.167 5.738 1.316 1.00 89.50 103 TYR A N 1
ATOM 808 C CA . TYR A 1 103 ? 0.907 5.418 1.999 1.00 89.50 103 TYR A CA 1
ATOM 809 C C . TYR A 1 103 ? 0.041 6.655 2.240 1.00 89.50 103 TYR A C 1
ATOM 811 O O . TYR A 1 103 ? -1.147 6.643 1.928 1.00 89.50 103 TYR A O 1
ATOM 819 N N . VAL A 1 104 ? 0.637 7.729 2.765 1.00 92.94 104 VAL A N 1
ATOM 820 C CA . VAL A 1 104 ? -0.079 8.990 3.013 1.00 92.94 104 VAL A CA 1
ATOM 821 C C . VAL A 1 104 ? -0.599 9.584 1.703 1.00 92.94 104 VAL A C 1
ATOM 823 O O . VAL A 1 104 ? -1.749 10.013 1.630 1.00 92.94 104 VAL A O 1
ATOM 826 N N . LEU A 1 105 ? 0.226 9.566 0.651 1.00 93.75 105 LEU A N 1
ATOM 827 C CA . LEU A 1 105 ? -0.154 10.056 -0.670 1.00 93.75 105 LEU A CA 1
ATOM 828 C C . LEU A 1 105 ? -1.303 9.237 -1.266 1.00 93.75 105 LEU A C 1
ATOM 830 O O . LEU A 1 105 ? -2.284 9.814 -1.725 1.00 93.75 105 LEU A O 1
ATOM 834 N N . LEU A 1 106 ? -1.198 7.906 -1.242 1.00 92.81 106 LEU A N 1
ATOM 835 C CA . LEU A 1 106 ? -2.210 7.017 -1.810 1.00 92.81 106 LEU A CA 1
ATOM 836 C C . LEU A 1 106 ? -3.536 7.109 -1.047 1.00 92.81 106 LEU A C 1
ATOM 838 O O . LEU A 1 106 ? -4.594 7.081 -1.665 1.00 92.81 106 LEU A O 1
ATOM 842 N N . TYR A 1 107 ? -3.486 7.289 0.275 1.00 92.81 107 TYR A N 1
ATOM 843 C CA . TYR A 1 107 ? -4.673 7.579 1.076 1.00 92.81 107 TYR A CA 1
ATOM 844 C C . TYR A 1 107 ? -5.336 8.895 0.649 1.00 92.81 107 TYR A C 1
ATOM 846 O O . TYR A 1 107 ? -6.541 8.926 0.412 1.00 92.81 107 TYR A O 1
ATOM 854 N N . GLY A 1 108 ? -4.553 9.970 0.497 1.00 95.31 108 GLY A N 1
ATOM 855 C CA . GLY A 1 108 ? -5.063 11.261 0.032 1.00 95.31 108 GLY A CA 1
ATOM 856 C C . GLY A 1 108 ? -5.692 11.185 -1.362 1.00 95.31 108 GLY A C 1
ATOM 857 O O . GLY A 1 108 ? -6.770 11.738 -1.574 1.00 95.31 108 GLY A O 1
ATOM 858 N N . ILE A 1 109 ? -5.057 10.453 -2.285 1.00 93.56 109 ILE A N 1
ATOM 859 C CA . ILE A 1 109 ? -5.606 10.170 -3.618 1.00 93.56 109 ILE A CA 1
ATOM 860 C C . ILE A 1 109 ? -6.931 9.420 -3.487 1.00 93.56 109 ILE A C 1
ATOM 862 O O . ILE A 1 109 ? -7.930 9.898 -4.009 1.00 93.56 109 ILE A O 1
ATOM 866 N N . GLY A 1 110 ? -6.977 8.323 -2.727 1.00 93.88 110 GLY A N 1
ATOM 867 C CA . GLY A 1 110 ? -8.195 7.529 -2.557 1.00 93.88 110 GLY A CA 1
ATOM 868 C C . GLY A 1 110 ? -9.364 8.333 -1.981 1.00 93.88 110 GLY A C 1
ATOM 869 O O . GLY A 1 110 ? -10.481 8.248 -2.485 1.00 93.88 110 GLY A O 1
ATOM 870 N N . VAL A 1 111 ? -9.123 9.178 -0.972 1.00 95.06 111 VAL A N 1
ATOM 871 C CA . VAL A 1 111 ? -10.159 10.077 -0.427 1.00 95.06 111 VAL A CA 1
ATOM 872 C C . VAL A 1 111 ? -10.623 11.092 -1.478 1.00 95.06 111 VAL A C 1
ATOM 874 O O . VAL A 1 111 ? -11.825 11.322 -1.621 1.00 95.06 111 VAL A O 1
ATOM 877 N N . GLY A 1 112 ? -9.693 11.681 -2.236 1.00 95.31 112 GLY A N 1
ATOM 878 C CA . GLY A 1 112 ? -10.014 12.610 -3.320 1.00 95.31 112 GLY A CA 1
ATOM 879 C C . GLY A 1 112 ? -10.840 11.958 -4.430 1.00 95.31 112 GLY A C 1
ATOM 880 O O . GLY A 1 112 ? -11.843 12.522 -4.863 1.00 95.31 112 GLY A O 1
ATOM 881 N N . GLU A 1 113 ? -10.472 10.746 -4.839 1.00 93.31 113 GLU A N 1
ATOM 882 C CA . GLU A 1 113 ? -11.208 9.945 -5.816 1.00 93.31 113 GLU A CA 1
ATOM 883 C C . GLU A 1 113 ? -12.631 9.638 -5.341 1.00 93.31 113 GLU A C 1
ATOM 885 O O . GLU A 1 113 ? -13.581 9.830 -6.099 1.00 93.31 113 GLU A O 1
ATOM 890 N N . MET A 1 114 ? -12.800 9.227 -4.077 1.00 95.19 114 MET A N 1
ATOM 891 C CA . MET A 1 114 ? -14.125 8.982 -3.498 1.00 95.19 114 MET A CA 1
ATOM 892 C C . MET A 1 114 ? -14.975 10.253 -3.477 1.00 95.19 114 MET A C 1
ATOM 894 O O . MET A 1 114 ? -16.155 10.207 -3.817 1.00 95.19 114 MET A O 1
ATOM 898 N N . ARG A 1 115 ? -14.379 11.402 -3.141 1.00 95.12 115 A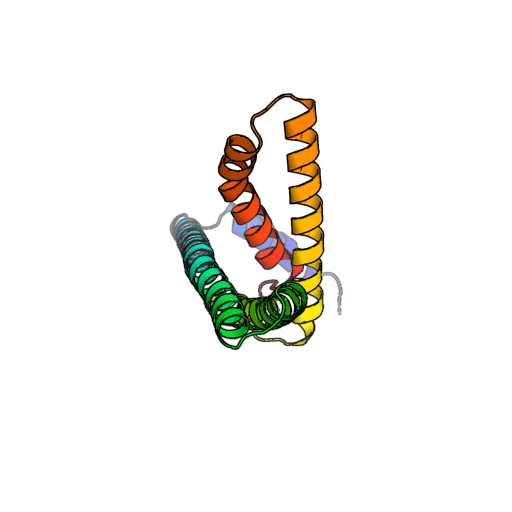RG A N 1
ATOM 899 C CA . ARG A 1 115 ? -15.088 12.685 -3.151 1.00 95.12 115 ARG A CA 1
ATOM 900 C C . ARG A 1 115 ? -15.520 13.093 -4.560 1.00 95.12 115 ARG A C 1
ATOM 902 O O . ARG A 1 115 ? -16.632 13.579 -4.735 1.00 95.12 115 ARG A O 1
ATOM 909 N N . ILE A 1 116 ? -14.668 12.896 -5.564 1.00 95.69 116 ILE A N 1
ATOM 910 C CA . ILE A 1 116 ? -15.018 13.161 -6.967 1.00 95.69 116 ILE A CA 1
ATOM 911 C C . ILE A 1 116 ? -16.140 12.220 -7.416 1.00 95.69 116 ILE A C 1
ATOM 913 O O . ILE A 1 116 ? -17.103 12.673 -8.029 1.00 95.69 116 ILE A O 1
ATOM 917 N N . ALA A 1 117 ? -16.056 10.931 -7.080 1.00 95.44 117 ALA A N 1
ATOM 918 C CA . ALA A 1 117 ? -17.087 9.956 -7.419 1.00 95.44 117 ALA A CA 1
ATOM 919 C C . ALA A 1 117 ? -18.449 10.317 -6.804 1.00 95.44 117 ALA A C 1
ATOM 921 O O . ALA A 1 117 ? -19.463 10.274 -7.499 1.00 95.44 117 ALA A O 1
ATOM 922 N N . GLU A 1 118 ? -18.457 10.738 -5.537 1.00 95.69 118 GLU A N 1
ATOM 923 C CA . GLU A 1 118 ? -19.649 11.231 -4.845 1.00 95.69 118 GLU A CA 1
ATOM 924 C C . GLU A 1 118 ? -20.255 12.453 -5.552 1.00 95.69 118 GLU A C 1
ATOM 926 O O . GLU A 1 118 ? -21.455 12.481 -5.816 1.00 95.69 118 GLU A O 1
ATOM 931 N N . LEU A 1 119 ? -19.429 13.443 -5.915 1.00 96.00 119 LEU A N 1
ATOM 932 C CA . LEU A 1 119 ? -19.874 14.656 -6.614 1.00 96.00 119 LEU A CA 1
ATOM 933 C C . LEU A 1 119 ? -20.455 14.371 -8.004 1.00 96.00 119 LEU A C 1
ATOM 935 O O . LEU A 1 119 ? -21.329 15.101 -8.465 1.00 96.00 119 LEU A O 1
ATOM 939 N N . LEU A 1 120 ? -19.981 13.315 -8.665 1.00 96.00 120 LEU A N 1
ATOM 940 C CA . LEU A 1 120 ? -20.494 12.851 -9.955 1.00 96.00 120 LEU A CA 1
ATOM 941 C C . LEU A 1 120 ? -21.730 11.941 -9.816 1.00 96.00 120 LEU A C 1
ATOM 943 O O . LEU A 1 120 ? -22.288 11.520 -10.827 1.00 96.00 120 LEU A O 1
ATOM 947 N N . GLY A 1 121 ? -22.168 11.638 -8.588 1.00 95.19 121 GLY A N 1
ATOM 948 C CA . GLY A 1 121 ? -23.333 10.793 -8.315 1.00 95.19 121 GLY A CA 1
ATOM 949 C C . GLY A 1 121 ? -23.080 9.293 -8.487 1.00 95.19 121 GLY A C 1
ATOM 950 O O . GLY A 1 121 ? -24.031 8.521 -8.614 1.00 95.19 121 GLY A O 1
ATOM 951 N N . PHE A 1 122 ? -21.819 8.852 -8.506 1.00 95.06 122 PHE A N 1
ATOM 952 C CA . PHE A 1 122 ? -21.497 7.430 -8.589 1.00 95.06 122 PHE A CA 1
ATOM 953 C C . PHE A 1 122 ? -21.739 6.712 -7.259 1.00 95.06 122 PHE A C 1
ATOM 955 O O . PHE A 1 122 ? -21.532 7.248 -6.171 1.00 95.06 122 PHE A O 1
ATOM 962 N N . ASN A 1 123 ? -22.109 5.434 -7.347 1.00 95.31 123 ASN A N 1
ATOM 963 C CA . ASN A 1 123 ? -22.142 4.553 -6.187 1.00 95.31 123 ASN A CA 1
ATOM 964 C C . ASN A 1 123 ? -20.711 4.325 -5.659 1.00 95.31 123 ASN A C 1
ATOM 966 O O . ASN A 1 123 ? -19.853 3.832 -6.393 1.00 95.31 123 ASN A O 1
ATOM 970 N N . LEU A 1 124 ? -20.460 4.639 -4.384 1.00 92.69 124 LEU A N 1
ATOM 971 C CA . LEU A 1 124 ? -19.118 4.579 -3.788 1.00 92.69 124 LEU A CA 1
ATOM 972 C C . LEU A 1 124 ? -18.526 3.164 -3.713 1.00 92.69 124 LEU A C 1
ATOM 974 O O . LEU A 1 124 ? -17.310 3.007 -3.822 1.00 92.69 124 LEU A O 1
ATOM 978 N N . TYR A 1 125 ? -19.351 2.122 -3.584 1.00 94.81 125 TYR A N 1
ATOM 979 C CA . TYR A 1 125 ? -18.878 0.733 -3.628 1.00 94.81 125 TYR A CA 1
ATOM 980 C C . TYR A 1 125 ? -18.384 0.360 -5.029 1.00 94.81 125 TYR A C 1
ATOM 982 O O . TYR A 1 125 ? -17.331 -0.255 -5.177 1.00 94.81 125 TYR A O 1
ATOM 990 N N . VAL A 1 126 ? -19.111 0.778 -6.069 1.00 94.69 126 VAL A N 1
ATOM 991 C CA . VAL A 1 126 ? -18.702 0.549 -7.463 1.00 94.69 126 VAL A CA 1
ATOM 992 C C . VAL A 1 126 ? -17.468 1.382 -7.806 1.00 94.69 126 VAL A C 1
ATOM 994 O O . VAL A 1 126 ? -16.533 0.866 -8.414 1.00 94.69 126 VAL A O 1
ATOM 997 N N . ALA A 1 127 ? -17.432 2.646 -7.379 1.00 94.38 127 ALA A N 1
ATOM 998 C CA . ALA A 1 127 ? -16.302 3.537 -7.613 1.00 94.38 127 ALA A CA 1
ATOM 999 C C . ALA A 1 127 ? -15.021 3.007 -6.95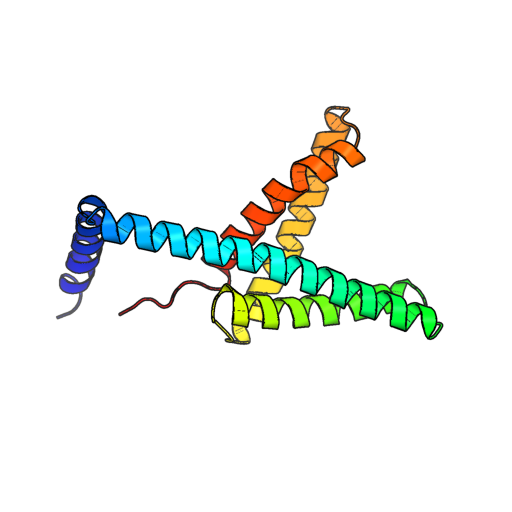4 1.00 94.38 127 ALA A C 1
ATOM 1001 O O . ALA A 1 127 ? -13.991 2.888 -7.613 1.00 94.38 127 ALA A O 1
ATOM 1002 N N . SER A 1 128 ? -15.089 2.620 -5.677 1.00 91.38 128 SER A N 1
ATOM 1003 C CA . SER A 1 128 ? -13.941 2.043 -4.966 1.00 91.38 128 SER A CA 1
ATOM 1004 C C . SER A 1 128 ? -13.457 0.733 -5.592 1.00 91.38 128 SER A C 1
ATOM 1006 O O . SER A 1 128 ? -12.250 0.550 -5.748 1.00 91.38 128 SER A O 1
ATOM 1008 N N . ALA A 1 129 ? -14.365 -0.145 -6.030 1.00 94.06 129 ALA A N 1
ATOM 1009 C CA . ALA A 1 129 ? -13.994 -1.370 -6.735 1.00 94.06 129 ALA A CA 1
ATOM 1010 C C . ALA A 1 129 ? -13.312 -1.084 -8.086 1.00 94.06 129 ALA A C 1
ATOM 1012 O O . ALA A 1 129 ? -12.287 -1.690 -8.400 1.00 94.06 129 ALA A O 1
ATOM 1013 N N . ALA A 1 130 ? -13.834 -0.130 -8.863 1.00 94.19 130 ALA A N 1
ATOM 1014 C CA . ALA A 1 130 ? -13.261 0.264 -10.150 1.00 94.19 130 ALA A CA 1
ATOM 1015 C C . ALA A 1 130 ? -11.862 0.887 -10.003 1.00 94.19 130 ALA A C 1
ATOM 1017 O O . ALA A 1 130 ? -10.995 0.677 -10.851 1.00 94.19 130 ALA A O 1
ATOM 1018 N N . LEU A 1 131 ? -11.626 1.616 -8.910 1.00 94.25 131 LEU A N 1
ATOM 1019 C CA . LEU A 1 131 ? -10.356 2.283 -8.618 1.00 94.25 131 LEU A CA 1
ATOM 1020 C C . LEU A 1 131 ? -9.306 1.364 -7.985 1.00 94.25 131 LEU A C 1
ATOM 1022 O O . LEU A 1 131 ? -8.139 1.742 -7.901 1.00 94.25 131 LEU A O 1
ATOM 1026 N N . LEU A 1 132 ? -9.666 0.136 -7.604 1.00 91.88 132 LEU A N 1
ATOM 1027 C CA . LEU A 1 132 ? -8.748 -0.806 -6.965 1.00 91.88 132 LEU A CA 1
ATOM 1028 C C . LEU A 1 132 ? -7.533 -1.135 -7.851 1.00 91.88 132 LEU A C 1
ATOM 1030 O O . LEU A 1 132 ? -6.392 -1.060 -7.394 1.00 91.88 132 LEU A O 1
ATOM 1034 N N . LEU A 1 133 ? -7.762 -1.450 -9.132 1.00 91.31 133 LEU A N 1
ATOM 1035 C CA . LEU A 1 133 ? -6.681 -1.726 -10.087 1.00 91.31 133 LEU A CA 1
ATOM 1036 C C . LEU A 1 133 ? -5.866 -0.470 -10.446 1.00 91.31 133 LEU A C 1
ATOM 1038 O O . LEU A 1 133 ? -4.638 -0.538 -10.350 1.00 91.31 133 LEU A O 1
ATOM 1042 N N . PRO A 1 134 ? -6.479 0.677 -10.806 1.00 93.31 134 PRO A N 1
ATOM 1043 C CA . PRO A 1 134 ? -5.756 1.934 -10.994 1.00 93.31 134 PRO A CA 1
ATOM 1044 C C . PRO A 1 134 ? -4.854 2.303 -9.811 1.00 93.31 134 PRO A C 1
ATOM 1046 O O . PRO A 1 134 ? -3.677 2.606 -10.013 1.00 93.31 134 PRO A O 1
ATOM 1049 N N . ASN A 1 135 ? -5.356 2.184 -8.579 1.00 93.62 135 ASN A N 1
ATOM 1050 C CA . ASN A 1 135 ? -4.585 2.477 -7.373 1.00 93.62 135 ASN A CA 1
ATOM 1051 C C . ASN A 1 135 ? -3.440 1.487 -7.153 1.00 93.62 135 ASN A C 1
ATOM 1053 O O . ASN A 1 135 ? -2.343 1.894 -6.764 1.00 93.62 135 ASN A O 1
ATOM 1057 N N . ALA A 1 136 ? -3.637 0.202 -7.460 1.00 92.69 136 ALA A N 1
ATOM 1058 C CA . ALA A 1 136 ? -2.558 -0.782 -7.422 1.00 92.69 136 ALA A CA 1
ATOM 1059 C C . ALA A 1 136 ? -1.453 -0.460 -8.444 1.00 92.69 136 ALA A C 1
ATOM 1061 O O . ALA A 1 136 ? -0.269 -0.526 -8.109 1.00 92.69 136 ALA A O 1
ATOM 1062 N N . ILE A 1 137 ? -1.820 -0.056 -9.666 1.00 93.88 137 ILE A N 1
ATOM 1063 C CA . ILE A 1 137 ? -0.864 0.359 -10.704 1.00 93.88 137 ILE A CA 1
ATOM 1064 C C . ILE A 1 137 ? -0.110 1.612 -10.256 1.00 93.88 137 ILE A C 1
ATOM 1066 O O . ILE A 1 137 ? 1.121 1.640 -10.317 1.00 93.88 137 ILE A O 1
ATOM 1070 N N . PHE A 1 138 ? -0.819 2.634 -9.772 1.00 93.94 138 PHE A N 1
ATOM 1071 C CA . PHE A 1 138 ? -0.199 3.861 -9.281 1.00 93.94 138 PHE A CA 1
ATOM 1072 C C . PHE A 1 138 ? 0.772 3.569 -8.133 1.00 93.94 138 PHE A C 1
ATOM 1074 O O . PHE A 1 138 ? 1.923 4.004 -8.173 1.00 93.94 138 PHE A O 1
ATOM 1081 N N . SER A 1 139 ? 0.347 2.769 -7.154 1.00 94.19 139 SER A N 1
ATOM 1082 C CA . SER A 1 139 ? 1.182 2.344 -6.032 1.00 94.19 139 SER A CA 1
ATOM 1083 C C . SER A 1 139 ? 2.430 1.595 -6.504 1.00 94.19 139 SER A C 1
ATOM 1085 O O . SER A 1 139 ? 3.539 1.903 -6.061 1.00 94.19 139 SER A O 1
ATOM 1087 N N . TYR A 1 140 ? 2.296 0.669 -7.456 1.00 94.69 140 TYR A N 1
ATOM 1088 C CA . TYR A 1 140 ? 3.435 -0.040 -8.038 1.00 94.69 140 TYR A CA 1
ATOM 1089 C C . TYR A 1 140 ? 4.419 0.916 -8.724 1.00 94.69 140 TYR A C 1
ATOM 1091 O O . TYR A 1 140 ? 5.625 0.847 -8.479 1.00 94.69 140 TYR A O 1
ATOM 1099 N N . LEU A 1 141 ? 3.923 1.839 -9.554 1.00 93.06 141 LEU A N 1
ATOM 1100 C CA . LEU A 1 141 ? 4.756 2.817 -10.256 1.00 93.06 141 LEU A CA 1
ATOM 1101 C C . LEU A 1 141 ? 5.448 3.779 -9.286 1.00 93.06 141 LEU A C 1
ATOM 1103 O O . LEU A 1 141 ? 6.631 4.084 -9.466 1.00 93.06 141 LEU A O 1
ATOM 1107 N N . PHE A 1 142 ? 4.740 4.221 -8.247 1.00 93.31 142 PHE A N 1
ATOM 1108 C CA . PHE A 1 142 ? 5.292 5.066 -7.197 1.00 93.31 142 PHE A CA 1
ATOM 1109 C C . PHE A 1 142 ? 6.433 4.350 -6.470 1.00 93.31 142 PHE A C 1
ATOM 1111 O O . PHE A 1 142 ? 7.546 4.874 -6.385 1.00 93.31 142 PHE A O 1
ATOM 1118 N N . ASN A 1 143 ? 6.186 3.117 -6.024 1.00 93.31 143 ASN A N 1
ATOM 1119 C CA . ASN A 1 143 ? 7.184 2.301 -5.345 1.00 93.31 143 ASN A CA 1
ATOM 1120 C C . ASN A 1 143 ? 8.399 2.042 -6.233 1.00 93.31 143 ASN A C 1
ATOM 1122 O O . ASN A 1 143 ? 9.527 2.281 -5.808 1.00 93.31 143 ASN A O 1
ATOM 1126 N N . ARG A 1 144 ? 8.182 1.652 -7.490 1.00 92.25 144 ARG A N 1
ATOM 1127 C CA . ARG A 1 144 ? 9.255 1.385 -8.452 1.00 92.25 144 ARG A CA 1
ATOM 1128 C C . ARG A 1 144 ? 10.129 2.611 -8.722 1.00 92.25 144 ARG A C 1
ATOM 1130 O O . ARG A 1 144 ? 11.338 2.484 -8.886 1.00 92.25 144 ARG A O 1
ATOM 1137 N N . ARG A 1 145 ? 9.526 3.794 -8.856 1.00 88.88 145 ARG A N 1
ATOM 1138 C CA . ARG A 1 145 ? 10.236 4.993 -9.328 1.00 88.88 145 ARG A CA 1
ATOM 1139 C C . ARG A 1 145 ? 10.832 5.826 -8.199 1.00 88.88 145 ARG A C 1
ATOM 1141 O O . ARG A 1 145 ? 11.917 6.375 -8.376 1.00 88.88 145 ARG A O 1
ATOM 1148 N N . TYR A 1 146 ? 10.123 5.952 -7.081 1.00 90.00 146 TYR A N 1
ATOM 1149 C CA . TYR A 1 146 ? 10.471 6.891 -6.011 1.00 90.00 146 TYR A CA 1
ATOM 1150 C C . TYR A 1 146 ? 11.009 6.207 -4.757 1.00 90.00 146 TYR A C 1
ATOM 1152 O O . TYR A 1 146 ? 11.918 6.745 -4.118 1.00 90.00 146 TYR A O 1
ATOM 1160 N N . VAL A 1 147 ? 10.476 5.035 -4.406 1.00 91.19 147 VAL A N 1
ATOM 1161 C CA . VAL A 1 147 ? 10.887 4.329 -3.187 1.00 91.19 147 VAL A CA 1
ATOM 1162 C C . VAL A 1 147 ? 12.086 3.434 -3.468 1.00 91.19 147 VAL A C 1
ATOM 1164 O O . VAL A 1 147 ? 13.134 3.631 -2.864 1.00 91.19 147 VAL A O 1
ATOM 1167 N N . PHE A 1 148 ? 11.962 2.518 -4.427 1.00 90.38 148 PHE A N 1
ATOM 1168 C CA . PHE A 1 148 ? 12.959 1.501 -4.757 1.00 90.38 148 PHE A CA 1
ATOM 1169 C C . PHE A 1 148 ? 13.510 1.700 -6.177 1.00 90.38 148 PHE A C 1
ATOM 1171 O O . PHE A 1 148 ? 13.267 0.868 -7.055 1.00 90.38 148 PHE A O 1
ATOM 1178 N N . PRO A 1 149 ? 14.242 2.801 -6.441 1.00 83.75 149 PRO A N 1
ATOM 1179 C CA . PRO A 1 149 ? 14.846 3.005 -7.746 1.00 83.75 149 PRO A CA 1
ATOM 1180 C C . PRO A 1 149 ? 15.854 1.887 -8.029 1.00 83.75 149 PRO A C 1
ATOM 1182 O O . PRO A 1 149 ? 16.646 1.516 -7.157 1.00 83.75 149 PRO A O 1
ATOM 1185 N N . GLU A 1 150 ? 15.839 1.372 -9.260 1.00 75.19 150 GLU A N 1
ATOM 1186 C CA . GLU A 1 150 ? 16.854 0.423 -9.720 1.00 75.19 150 GLU A CA 1
ATOM 1187 C C . GLU A 1 150 ? 18.250 1.032 -9.490 1.00 75.19 150 GLU A C 1
ATOM 1189 O O . GLU A 1 150 ? 18.445 2.225 -9.772 1.00 75.19 150 GLU A O 1
ATOM 1194 N N . PRO A 1 151 ? 19.224 0.257 -8.973 1.00 63.53 151 PRO A N 1
ATOM 1195 C CA . PRO A 1 151 ? 20.579 0.750 -8.799 1.00 63.53 151 PRO A CA 1
ATOM 1196 C C . PRO A 1 151 ? 21.063 1.346 -10.118 1.00 63.53 151 PRO A C 1
ATOM 1198 O O . PRO A 1 151 ? 21.012 0.681 -11.158 1.00 63.53 151 PRO A O 1
ATOM 1201 N N . ARG A 1 152 ? 21.530 2.602 -10.095 1.00 50.19 152 ARG A N 1
ATOM 1202 C CA . ARG A 1 152 ? 22.291 3.141 -11.224 1.00 50.19 152 ARG A CA 1
ATOM 1203 C C . ARG A 1 152 ? 23.496 2.220 -11.382 1.00 50.19 152 ARG A C 1
ATOM 1205 O O . ARG A 1 152 ? 24.403 2.281 -10.559 1.00 50.19 152 ARG A O 1
ATOM 1212 N N . ARG A 1 153 ? 23.468 1.343 -12.388 1.00 42.53 153 ARG A N 1
ATOM 1213 C CA . ARG A 1 153 ? 24.660 0.641 -12.867 1.00 42.53 153 ARG A CA 1
ATOM 1214 C C . ARG A 1 153 ? 25.587 1.737 -13.392 1.00 42.53 153 ARG A C 1
ATOM 1216 O O . ARG A 1 153 ? 25.360 2.246 -14.487 1.00 42.53 153 ARG A O 1
ATOM 1223 N N . GLY A 1 154 ? 26.457 2.220 -12.511 1.00 34.47 154 GLY A N 1
ATOM 1224 C CA . GLY A 1 154 ? 27.543 3.144 -12.818 1.00 34.47 154 GLY A CA 1
ATOM 1225 C C . GLY A 1 154 ? 28.803 2.383 -13.169 1.00 34.47 154 GLY A C 1
ATOM 1226 O O . GLY A 1 154 ? 28.862 1.175 -12.844 1.00 34.47 154 GLY A O 1
#

Foldseek 3Di:
DDDPVVVVVVVVVVVCVVVPPPVRVVVVVVLVVVLLVQLVVLVVVLVVQLVVQLVVCVVVVHDSVVSNVVSVVVSLVSSCCSSCCPRQVHDPVVLSVVSVVLVVVLVVVLVVQLVVCVVVVHDSVVSSVVCPVVSSVVSSVSCDPGRRDDPPPD

Radius of gyration: 20.04 Å; chains: 1; bounding box: 62×28×55 Å

Sequence (154 aa):
MSGWIKTLDARLIAVSRRFAPEWIASRIEKENVRRFLLFLVVGGINTLFGYAVFCALLYAGQHYAIAGLVSTILGVAFNFVTTGGIVFENRDPRLLFRFSSGYVLLYGIGVGEMRIAELLGFNLYVASAALLLPNAIFSYLFNRRYVFPEPRRG